Protein AF-A0A6J7R637-F1 (afdb_monomer_lite)

Radius of gyration: 13.48 Å; chains: 1; bounding box: 23×31×35 Å

pLDDT: mean 89.45, std 10.47, range [57.66, 98.5]

Organism: NCBI:txid449393

Foldseek 3Di:
DVLLQEEEAEDEDDPDDDPVNVVVVVVVQVVSVVVVHHYHYDYPVNVVCVPVNVVVVVVVSVVSVVVSD

Structure (mmCIF, N/CA/C/O 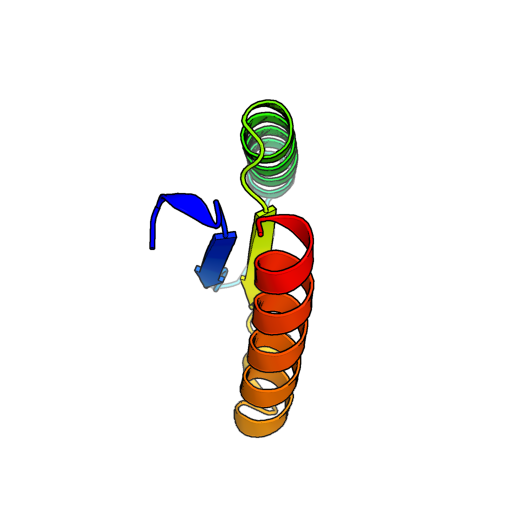backbone):
data_AF-A0A6J7R637-F1
#
_entry.id   AF-A0A6J7R637-F1
#
loop_
_atom_site.group_PDB
_atom_site.id
_atom_site.type_symbol
_atom_site.label_atom_id
_atom_site.label_alt_id
_atom_site.label_comp_id
_atom_site.label_asym_id
_atom_site.label_entity_id
_atom_site.label_seq_id
_atom_site.pdbx_PDB_ins_code
_atom_site.Cartn_x
_atom_site.Cartn_y
_atom_site.Cartn_z
_atom_site.occupancy
_atom_site.B_iso_or_equiv
_atom_site.auth_seq_id
_atom_site.auth_comp_id
_atom_site.auth_asym_id
_atom_site.auth_atom_id
_atom_site.pdbx_PDB_model_num
ATOM 1 N N . MET A 1 1 ? -14.672 -6.571 2.339 1.00 59.19 1 MET A N 1
ATOM 2 C CA . MET A 1 1 ? -14.563 -6.276 3.786 1.00 59.19 1 MET A CA 1
ATOM 3 C C . MET A 1 1 ? -14.192 -4.801 3.990 1.00 59.19 1 MET A C 1
ATOM 5 O O . MET A 1 1 ? -13.021 -4.500 4.179 1.00 59.19 1 MET A O 1
ATOM 9 N N . PRO A 1 2 ? -15.149 -3.852 3.946 1.00 65.75 2 PRO A N 1
ATOM 10 C CA . PRO A 1 2 ? -14.875 -2.431 4.229 1.00 65.75 2 PRO A CA 1
ATOM 11 C C . PRO A 1 2 ? -14.381 -2.182 5.665 1.00 65.75 2 PRO A C 1
ATOM 13 O O . PRO A 1 2 ? -13.775 -1.157 5.957 1.00 65.75 2 PRO A O 1
ATOM 16 N N . THR A 1 3 ? -14.631 -3.138 6.560 1.00 85.25 3 THR A N 1
ATOM 17 C CA . THR A 1 3 ? -14.221 -3.138 7.968 1.00 85.25 3 THR A CA 1
ATOM 18 C C . THR A 1 3 ? -12.707 -3.181 8.159 1.00 85.25 3 THR A C 1
ATOM 20 O O . THR A 1 3 ? -12.204 -2.537 9.071 1.00 85.25 3 THR A O 1
ATOM 23 N N . VAL A 1 4 ? -11.971 -3.866 7.276 1.00 92.25 4 VAL A N 1
ATOM 24 C CA . VAL A 1 4 ? -10.501 -3.984 7.352 1.00 92.25 4 VAL A CA 1
ATOM 25 C C . VAL A 1 4 ? -9.804 -2.697 6.878 1.00 92.25 4 VAL A C 1
ATOM 27 O O . VAL A 1 4 ? -8.663 -2.448 7.256 1.00 92.25 4 VAL A O 1
ATOM 30 N N . ARG A 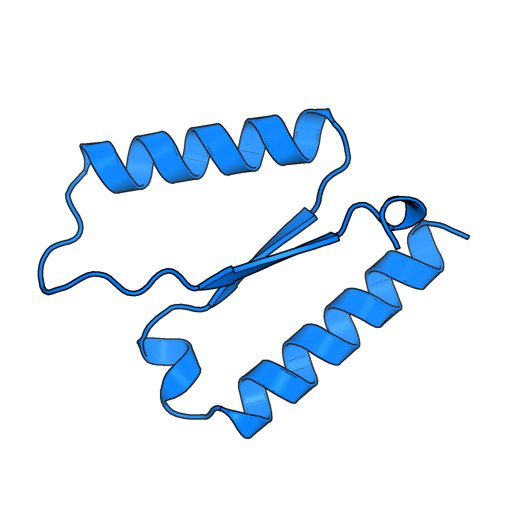1 5 ? -10.502 -1.849 6.098 1.00 94.44 5 ARG A N 1
ATOM 31 C CA . ARG A 1 5 ? -9.982 -0.603 5.498 1.00 94.44 5 ARG A CA 1
ATOM 32 C C . ARG A 1 5 ? -8.620 -0.821 4.831 1.00 94.44 5 ARG A C 1
ATOM 34 O O . ARG A 1 5 ? -7.612 -0.221 5.204 1.00 94.44 5 ARG A O 1
ATOM 41 N N . TRP A 1 6 ? -8.609 -1.735 3.870 1.00 95.88 6 TRP A N 1
ATOM 42 C CA . TRP A 1 6 ? -7.432 -2.118 3.102 1.00 95.88 6 TRP A CA 1
ATOM 43 C C . TRP A 1 6 ? -7.790 -2.217 1.625 1.00 95.88 6 TRP A C 1
ATOM 45 O O . TRP A 1 6 ? -8.903 -2.640 1.296 1.00 95.88 6 TRP A O 1
ATOM 55 N N . GLY A 1 7 ? -6.872 -1.830 0.749 1.00 94.75 7 GLY A N 1
ATOM 56 C CA . GLY A 1 7 ? -7.053 -1.915 -0.692 1.00 94.75 7 GLY A CA 1
ATOM 57 C C . GLY A 1 7 ? -5.729 -2.045 -1.429 1.00 94.75 7 GLY A C 1
ATOM 58 O O . GLY A 1 7 ? -4.665 -1.806 -0.864 1.00 94.75 7 GLY A O 1
ATOM 59 N N . VAL A 1 8 ? -5.829 -2.407 -2.703 1.00 95.06 8 VAL A N 1
ATOM 60 C CA . VAL A 1 8 ? -4.705 -2.451 -3.639 1.00 95.06 8 VAL A CA 1
ATOM 61 C C . VAL A 1 8 ? -4.992 -1.468 -4.761 1.00 95.06 8 VAL A C 1
ATOM 63 O O . VAL A 1 8 ? -6.121 -1.409 -5.254 1.00 95.06 8 VAL A O 1
ATOM 66 N N . GLU A 1 9 ? -3.983 -0.710 -5.164 1.00 93.94 9 GLU A N 1
ATOM 67 C CA . GLU A 1 9 ? -4.031 0.150 -6.339 1.00 93.94 9 GLU A CA 1
ATOM 68 C C . GLU A 1 9 ? -3.016 -0.328 -7.373 1.00 93.94 9 GLU A C 1
AT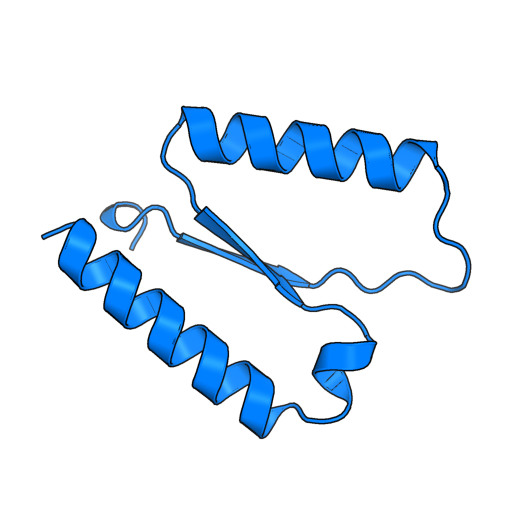OM 70 O O . GLU A 1 9 ? -1.831 -0.447 -7.079 1.00 93.94 9 GLU A O 1
ATOM 75 N N . ILE A 1 10 ? -3.492 -0.599 -8.588 1.00 92.19 10 ILE A N 1
ATOM 76 C CA . ILE A 1 10 ? -2.638 -0.935 -9.726 1.00 92.19 10 ILE A CA 1
ATOM 77 C C . ILE A 1 10 ? -2.225 0.374 -10.401 1.00 92.19 10 ILE A C 1
ATOM 79 O O . ILE A 1 10 ? -3.058 1.052 -11.003 1.00 92.19 10 ILE A O 1
ATOM 83 N N . ASP A 1 11 ? -0.953 0.728 -10.268 1.00 87.56 11 ASP A N 1
ATOM 84 C CA . ASP A 1 11 ? -0.360 1.992 -10.700 1.00 87.56 11 ASP A CA 1
ATOM 85 C C . ASP A 1 11 ? 0.584 1.740 -11.885 1.00 87.56 11 ASP A C 1
ATOM 87 O O . ASP A 1 11 ? 1.802 1.610 -11.748 1.00 87.56 11 ASP A O 1
ATOM 91 N N . ILE A 1 12 ? -0.024 1.582 -13.061 1.00 83.38 12 ILE A N 1
ATOM 92 C CA . ILE A 1 12 ? 0.650 1.340 -14.343 1.00 83.38 12 ILE A CA 1
ATOM 93 C C . ILE A 1 12 ? 0.591 2.646 -15.133 1.00 83.38 12 ILE A C 1
ATOM 95 O O . ILE A 1 12 ? -0.502 3.184 -15.350 1.00 83.38 12 ILE A O 1
ATOM 99 N N . HIS A 1 13 ? 1.742 3.174 -15.550 1.00 76.25 13 HIS A N 1
ATOM 100 C CA . HIS A 1 13 ? 1.825 4.490 -16.178 1.00 76.25 13 HIS A CA 1
ATOM 101 C C . HIS A 1 13 ? 2.494 4.380 -17.549 1.00 76.25 13 HIS A C 1
ATOM 103 O O . HIS A 1 13 ? 3.661 4.006 -17.613 1.00 76.25 13 HIS A O 1
ATOM 109 N N . PRO A 1 14 ? 1.816 4.769 -18.645 1.00 62.53 14 PRO A N 1
ATOM 110 C CA . PRO A 1 14 ? 2.365 4.644 -19.992 1.00 62.53 14 PRO A CA 1
ATOM 111 C C . PRO A 1 14 ? 3.441 5.711 -20.271 1.00 62.53 14 PRO A C 1
ATOM 113 O O . PRO A 1 14 ? 3.198 6.690 -20.958 1.00 62.53 14 PRO A O 1
ATOM 116 N N . ASP A 1 15 ? 4.641 5.511 -19.730 1.00 57.66 15 ASP A N 1
ATOM 117 C CA . ASP A 1 15 ? 5.932 6.093 -20.140 1.00 57.66 15 ASP A CA 1
ATOM 118 C C . ASP A 1 15 ? 6.518 7.292 -19.371 1.00 57.66 15 ASP A C 1
ATOM 120 O O . ASP A 1 15 ? 7.738 7.451 -19.422 1.00 57.66 15 ASP A O 1
ATOM 124 N N . HIS A 1 16 ? 5.789 8.095 -18.579 1.00 59.47 16 HIS A N 1
ATOM 125 C CA . HIS A 1 16 ? 6.433 9.192 -17.817 1.00 59.47 16 HIS A CA 1
ATOM 126 C C . HIS A 1 16 ? 5.801 9.494 -16.446 1.00 59.47 16 HIS A C 1
A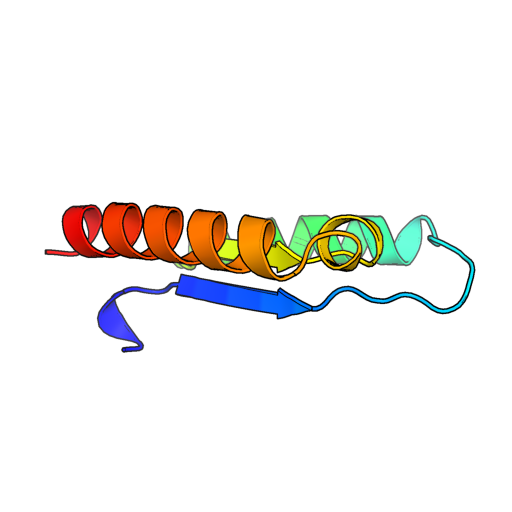TOM 128 O O . HIS A 1 16 ? 4.685 9.999 -16.361 1.00 59.47 16 HIS A O 1
ATOM 134 N N . LEU A 1 17 ? 6.567 9.302 -15.361 1.00 62.75 17 LEU A N 1
ATOM 135 C CA . LEU A 1 17 ? 6.222 9.787 -14.017 1.00 62.75 17 LEU A CA 1
ATOM 136 C C . LEU A 1 17 ? 6.306 11.321 -13.968 1.00 62.75 17 LEU A C 1
ATOM 138 O O . LEU A 1 17 ? 7.373 11.902 -13.756 1.00 62.75 17 LEU A O 1
ATOM 142 N N . LEU A 1 18 ? 5.174 11.995 -14.160 1.00 76.56 18 LEU A N 1
ATOM 143 C CA . LEU A 1 18 ? 5.088 13.442 -13.984 1.00 76.56 18 LEU A CA 1
ATOM 144 C C . LEU A 1 18 ? 5.101 13.799 -12.492 1.00 76.56 18 LEU A C 1
ATOM 146 O O . LEU A 1 18 ? 4.341 13.238 -11.702 1.00 76.56 18 LEU A O 1
ATOM 150 N N . LEU A 1 19 ? 5.910 14.796 -12.115 1.00 77.56 19 LEU A N 1
ATOM 151 C CA . LEU A 1 19 ? 6.056 15.262 -10.727 1.00 77.56 19 LEU A CA 1
ATOM 152 C C . LEU A 1 19 ? 4.707 15.595 -10.061 1.00 77.56 19 LEU A C 1
ATOM 154 O O . LEU A 1 19 ? 4.494 15.295 -8.881 1.00 77.56 19 LEU A O 1
ATOM 158 N N . ASP A 1 20 ? 3.791 16.190 -10.825 1.00 77.50 20 ASP A N 1
ATOM 159 C CA . ASP A 1 20 ? 2.447 16.532 -10.361 1.00 77.50 20 ASP A CA 1
ATOM 160 C C . ASP A 1 20 ? 1.605 15.291 -10.045 1.00 77.50 20 ASP A C 1
ATOM 162 O O . ASP A 1 20 ? 0.879 15.288 -9.047 1.00 77.50 20 ASP A O 1
ATOM 166 N N . GLY A 1 21 ? 1.725 14.231 -10.853 1.00 79.62 21 GLY A N 1
ATOM 167 C CA . GLY A 1 21 ? 1.066 12.943 -10.621 1.00 79.62 21 GLY A C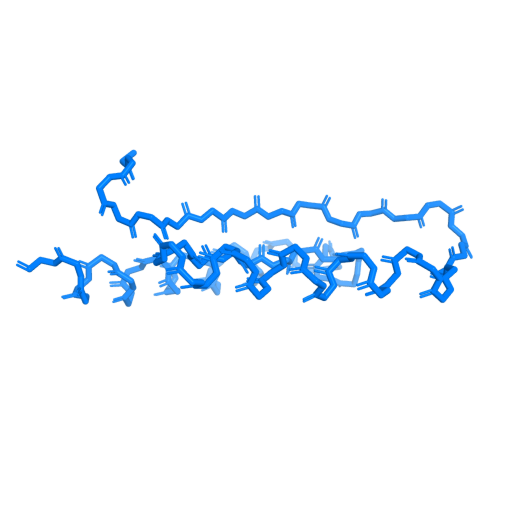A 1
ATOM 168 C C . GLY A 1 21 ? 1.544 12.330 -9.311 1.00 79.62 21 GLY A C 1
ATOM 169 O O . GLY A 1 21 ? 0.767 12.203 -8.363 1.00 79.62 21 GLY A O 1
ATOM 170 N N . THR A 1 22 ? 2.860 12.149 -9.186 1.00 81.94 22 THR A N 1
ATOM 171 C CA . THR A 1 22 ? 3.503 11.596 -7.986 1.00 81.94 22 THR A CA 1
ATOM 172 C C . THR A 1 22 ? 3.164 12.384 -6.714 1.00 81.94 22 THR A C 1
ATOM 174 O O . THR A 1 22 ? 3.034 11.827 -5.621 1.00 81.94 22 THR A O 1
ATOM 177 N N . THR A 1 23 ? 3.015 13.707 -6.818 1.00 86.31 23 THR A N 1
ATOM 178 C CA . THR A 1 23 ? 2.653 14.556 -5.675 1.00 86.31 23 THR A CA 1
ATOM 179 C C . THR A 1 23 ? 1.193 14.370 -5.260 1.00 86.31 23 THR A C 1
ATOM 181 O O . THR A 1 23 ? 0.895 14.322 -4.059 1.00 86.31 23 THR A O 1
ATOM 184 N N . ARG A 1 24 ? 0.275 14.252 -6.228 1.00 87.31 24 ARG A N 1
ATOM 185 C CA . ARG A 1 24 ? -1.148 13.977 -5.969 1.00 87.31 24 ARG A CA 1
ATOM 186 C C . ARG A 1 24 ? -1.338 12.605 -5.342 1.00 87.31 24 ARG A C 1
ATOM 188 O O . ARG A 1 24 ? -2.064 12.500 -4.357 1.00 87.31 24 ARG A O 1
ATOM 195 N N . ASP A 1 25 ? -0.614 11.615 -5.834 1.00 88.75 25 ASP A N 1
ATOM 196 C CA . ASP A 1 25 ? -0.595 10.251 -5.321 1.00 88.75 25 ASP A CA 1
ATOM 197 C C . ASP A 1 25 ? -0.169 10.193 -3.852 1.00 88.75 25 ASP A C 1
ATOM 199 O O . ASP A 1 25 ? -0.937 9.768 -2.989 1.00 88.75 25 ASP A O 1
ATOM 203 N N . LYS A 1 26 ? 0.967 10.812 -3.510 1.00 90.50 26 LYS A N 1
ATOM 204 C CA . LYS A 1 26 ? 1.403 10.940 -2.107 1.00 90.50 26 LYS A CA 1
ATOM 205 C C . LYS A 1 26 ? 0.400 11.689 -1.232 1.00 90.50 26 LYS A C 1
ATOM 207 O O . LYS A 1 26 ? 0.327 11.474 -0.020 1.00 90.50 26 LYS A O 1
ATOM 212 N N . ARG A 1 27 ? -0.319 12.675 -1.781 1.00 93.94 27 ARG A N 1
ATOM 213 C CA . ARG A 1 27 ? -1.373 13.381 -1.036 1.00 93.94 27 ARG A CA 1
ATOM 214 C C . ARG A 1 27 ? -2.563 12.455 -0.792 1.00 93.94 27 ARG A C 1
ATOM 216 O O . ARG A 1 27 ? -3.048 12.442 0.336 1.00 93.94 27 ARG A O 1
ATOM 223 N N . ARG A 1 28 ? -2.999 11.698 -1.801 1.00 92.50 28 ARG A N 1
ATOM 224 C CA . ARG A 1 28 ? -4.094 10.726 -1.704 1.00 92.50 28 ARG A CA 1
ATOM 225 C C . ARG A 1 28 ? -3.800 9.676 -0.637 1.00 92.50 28 ARG A C 1
ATOM 227 O O . ARG A 1 28 ? -4.610 9.533 0.272 1.00 92.50 28 ARG A O 1
ATOM 234 N N . ASP A 1 29 ? -2.614 9.074 -0.652 1.00 93.44 29 ASP A N 1
ATOM 235 C CA . ASP A 1 29 ? -2.235 8.030 0.315 1.00 93.44 29 ASP A CA 1
ATOM 236 C C . ASP A 1 29 ? -2.276 8.550 1.754 1.00 93.44 29 ASP A C 1
ATOM 238 O O . ASP A 1 29 ? -2.832 7.919 2.652 1.00 93.44 29 ASP A O 1
ATOM 242 N N . ARG A 1 30 ? -1.790 9.779 1.973 1.00 95.62 30 ARG A N 1
ATOM 243 C CA . ARG A 1 30 ? -1.890 10.443 3.281 1.00 95.62 30 ARG A CA 1
ATOM 244 C C . ARG A 1 30 ? -3.337 10.667 3.715 1.00 95.62 30 ARG A C 1
ATOM 246 O O . ARG A 1 30 ? -3.635 10.512 4.894 1.00 95.62 30 ARG A O 1
ATOM 253 N N . GLN A 1 31 ? -4.232 11.034 2.798 1.00 97.25 31 GLN A N 1
ATOM 254 C CA . GLN A 1 31 ? -5.652 11.186 3.130 1.00 97.25 31 GLN A CA 1
ATOM 255 C C . GLN A 1 31 ? -6.309 9.839 3.448 1.00 97.25 31 GLN A C 1
ATOM 257 O O . GLN A 1 31 ? -7.067 9.765 4.410 1.00 97.25 31 GLN A O 1
ATOM 262 N N . CYS A 1 32 ? -5.974 8.775 2.714 1.00 95.31 32 CYS A N 1
ATOM 263 C CA . CYS A 1 32 ? -6.416 7.415 3.025 1.00 95.31 32 CYS A CA 1
ATOM 264 C C . CYS A 1 32 ? -5.961 6.991 4.429 1.00 95.31 32 CYS A C 1
ATOM 266 O O . CYS A 1 32 ? -6.792 6.565 5.235 1.00 95.31 32 CYS A O 1
ATOM 268 N N . HIS A 1 33 ? -4.689 7.220 4.774 1.00 93.38 33 HIS A N 1
ATOM 269 C CA . HIS A 1 33 ? -4.165 6.927 6.110 1.00 93.38 33 HIS A CA 1
ATOM 270 C C . HIS A 1 33 ? -4.927 7.662 7.221 1.00 93.38 33 HIS A C 1
ATOM 272 O O . HIS A 1 33 ? -5.237 7.057 8.247 1.00 93.38 33 HIS A O 1
ATOM 278 N N . LEU A 1 34 ? -5.299 8.932 7.018 1.00 96.69 34 LEU A N 1
ATOM 279 C CA . LEU A 1 34 ? -6.059 9.707 8.011 1.00 96.69 34 LEU A CA 1
ATOM 280 C C . LEU A 1 34 ? -7.436 9.109 8.327 1.00 96.69 34 LEU A C 1
ATOM 282 O O . LEU A 1 34 ? -7.921 9.251 9.447 1.00 96.69 34 LEU A O 1
ATOM 286 N N . ILE A 1 35 ? -8.057 8.418 7.370 1.00 94.25 35 ILE A N 1
ATOM 287 C CA . ILE A 1 35 ? -9.342 7.728 7.567 1.00 94.25 35 ILE A CA 1
ATOM 288 C C . ILE A 1 35 ? -9.168 6.225 7.857 1.00 94.25 35 ILE A C 1
ATOM 290 O O . ILE A 1 35 ? -10.138 5.460 7.875 1.00 94.25 35 ILE A O 1
ATOM 294 N N . GLY A 1 36 ? -7.936 5.794 8.140 1.00 93.88 36 GLY A N 1
ATOM 295 C CA . GLY A 1 36 ? -7.581 4.426 8.516 1.00 93.88 36 GLY A CA 1
ATOM 296 C C . GLY A 1 36 ? -7.571 3.429 7.358 1.00 93.88 36 GLY A C 1
ATOM 297 O O . GLY A 1 36 ? -7.584 2.225 7.618 1.00 93.88 36 GLY A O 1
ATOM 298 N N . TRP A 1 37 ? -7.584 3.917 6.114 1.00 95.31 37 TRP A N 1
ATOM 299 C CA . TRP A 1 37 ? -7.384 3.106 4.916 1.00 95.31 37 TRP A CA 1
ATOM 300 C C . TRP A 1 37 ? -5.898 2.928 4.635 1.00 95.31 37 TRP A C 1
ATOM 302 O O . TRP A 1 37 ? -5.179 3.914 4.519 1.00 95.31 37 TRP A O 1
ATOM 312 N N . GLN A 1 38 ? -5.470 1.678 4.491 1.00 94.81 38 GLN A N 1
ATOM 313 C CA . GLN A 1 38 ? -4.142 1.301 4.012 1.00 94.81 38 GLN A CA 1
ATOM 314 C C . GLN A 1 38 ? -4.258 0.841 2.558 1.00 94.81 38 GLN A C 1
ATOM 316 O O . GLN A 1 38 ? -5.098 -0.008 2.257 1.00 94.81 38 GLN A O 1
ATOM 321 N N . ILE A 1 39 ? -3.462 1.427 1.667 1.00 94.94 39 ILE A N 1
ATOM 322 C CA . ILE A 1 39 ? -3.465 1.113 0.235 1.00 94.94 39 ILE A CA 1
ATOM 323 C C . ILE A 1 39 ? -2.071 0.631 -0.148 1.00 94.94 39 ILE A C 1
ATOM 325 O O . ILE A 1 39 ? -1.113 1.384 0.012 1.00 94.94 39 ILE A O 1
ATOM 329 N N . GLU A 1 40 ? -1.973 -0.595 -0.655 1.00 95.56 40 GLU A N 1
ATOM 330 C CA . GLU A 1 40 ? -0.739 -1.111 -1.249 1.00 95.56 40 GLU A CA 1
ATOM 331 C C . GLU A 1 40 ? -0.733 -0.807 -2.747 1.00 95.56 40 GLU A C 1
ATOM 333 O O . GLU A 1 40 ? -1.700 -1.115 -3.450 1.00 95.56 40 GLU A O 1
ATOM 338 N N . ARG A 1 41 ? 0.337 -0.182 -3.242 1.00 92.75 41 ARG A N 1
ATOM 339 C CA . ARG A 1 41 ? 0.497 0.087 -4.674 1.00 92.75 41 ARG A CA 1
ATOM 340 C C . ARG A 1 41 ? 1.256 -1.047 -5.337 1.00 92.75 41 ARG A C 1
ATOM 342 O O . ARG A 1 41 ? 2.287 -1.468 -4.831 1.00 92.75 41 ARG A O 1
ATOM 349 N N . VAL A 1 42 ? 0.764 -1.459 -6.495 1.00 94.31 42 VAL A N 1
ATOM 350 C CA . VAL A 1 42 ? 1.431 -2.393 -7.398 1.00 94.31 42 VAL A CA 1
ATOM 351 C C . VAL A 1 42 ? 1.817 -1.618 -8.643 1.00 94.31 42 VAL A C 1
ATOM 353 O O . VAL A 1 42 ? 0.953 -1.107 -9.355 1.00 94.31 42 VAL A O 1
ATOM 356 N N . THR A 1 43 ? 3.112 -1.513 -8.885 1.00 90.88 43 THR A N 1
ATOM 357 C CA . THR A 1 43 ? 3.705 -0.850 -10.044 1.00 90.88 43 THR A CA 1
ATOM 358 C C . THR A 1 43 ? 4.001 -1.854 -11.155 1.00 90.88 43 THR A C 1
ATOM 360 O O . THR A 1 43 ? 3.924 -3.066 -10.964 1.00 90.88 43 THR A O 1
ATOM 363 N N . GLU A 1 44 ? 4.404 -1.367 -12.326 1.00 91.25 44 GLU A N 1
ATOM 364 C CA . GLU A 1 44 ? 4.851 -2.232 -13.427 1.00 91.25 44 GLU A CA 1
ATOM 365 C C . GLU A 1 44 ? 6.026 -3.147 -13.055 1.00 91.25 44 GLU A C 1
ATOM 367 O O . GLU A 1 44 ? 6.105 -4.264 -13.564 1.00 91.25 44 GLU A O 1
ATOM 372 N N . LEU A 1 45 ? 6.920 -2.710 -12.160 1.00 90.94 45 LEU A N 1
ATOM 373 C CA . LEU A 1 45 ? 8.052 -3.531 -11.720 1.00 90.94 45 LEU A CA 1
ATOM 374 C C . LEU A 1 45 ? 7.602 -4.718 -10.872 1.00 90.94 45 LEU A C 1
ATOM 376 O O . LEU A 1 45 ? 8.164 -5.802 -10.999 1.00 90.94 45 LEU A O 1
ATOM 380 N N . ASP A 1 46 ? 6.571 -4.532 -10.053 1.00 93.56 46 ASP A N 1
ATOM 381 C CA . ASP A 1 46 ? 6.030 -5.598 -9.207 1.00 93.56 46 ASP A CA 1
ATOM 382 C C . ASP A 1 46 ? 5.363 -6.693 -10.055 1.00 93.56 46 ASP A C 1
ATOM 384 O O . ASP A 1 46 ? 5.346 -7.863 -9.686 1.00 93.56 46 ASP A O 1
ATOM 388 N N . LEU A 1 47 ? 4.873 -6.336 -11.247 1.00 91.75 47 LEU A N 1
ATOM 389 C CA . LEU A 1 47 ? 4.281 -7.280 -12.196 1.00 91.75 47 LEU A CA 1
ATOM 390 C C . LEU A 1 47 ? 5.313 -8.141 -12.940 1.00 91.75 47 LEU A C 1
ATOM 392 O O . LEU A 1 47 ? 4.917 -9.069 -13.647 1.00 91.75 47 LEU A O 1
ATOM 396 N N . LEU A 1 48 ? 6.616 -7.873 -12.784 1.00 95.50 48 LEU A N 1
ATOM 397 C CA . LEU A 1 48 ? 7.668 -8.753 -13.305 1.00 95.50 48 LEU A CA 1
ATOM 398 C C . LEU A 1 48 ? 7.660 -10.124 -12.613 1.00 95.50 48 LEU A C 1
ATOM 400 O O . LEU A 1 48 ? 8.072 -11.108 -13.226 1.00 95.50 48 LEU A O 1
ATOM 404 N N . ASP A 1 49 ? 7.168 -10.186 -11.373 1.00 97.31 49 ASP A N 1
ATOM 405 C CA . ASP A 1 49 ? 6.967 -11.416 -10.610 1.00 97.31 49 ASP A CA 1
ATOM 406 C C . ASP A 1 49 ? 5.591 -11.393 -9.927 1.00 97.31 49 ASP A C 1
ATOM 408 O O . ASP A 1 49 ? 5.436 -11.065 -8.749 1.00 97.31 49 ASP A O 1
ATOM 412 N N . LEU A 1 50 ? 4.565 -11.718 -10.719 1.00 95.44 50 LEU A N 1
ATOM 413 C CA . LEU A 1 50 ? 3.169 -11.662 -10.288 1.00 95.44 50 LEU A CA 1
ATOM 414 C C . LEU A 1 50 ? 2.878 -12.573 -9.083 1.00 95.44 50 LEU A C 1
ATOM 416 O O . LEU A 1 50 ? 2.072 -12.219 -8.224 1.00 95.44 50 LEU A O 1
ATOM 420 N N . GLU A 1 51 ? 3.501 -13.749 -9.024 1.00 98.00 51 GLU A N 1
ATOM 421 C CA . GLU A 1 51 ? 3.281 -14.687 -7.920 1.00 98.00 51 GLU A CA 1
ATOM 422 C C . GLU A 1 51 ? 3.857 -14.125 -6.620 1.00 98.00 51 GLU A C 1
ATOM 424 O O . GLU A 1 51 ? 3.148 -14.082 -5.610 1.00 98.00 51 GLU A O 1
ATOM 429 N N . ALA A 1 52 ? 5.085 -13.597 -6.660 1.00 97.62 52 ALA A N 1
ATOM 430 C CA . ALA A 1 52 ? 5.713 -12.998 -5.488 1.00 97.62 52 ALA A CA 1
ATOM 431 C C . ALA A 1 52 ? 4.914 -11.804 -4.941 1.00 97.62 52 ALA A C 1
ATOM 433 O O . ALA A 1 52 ? 4.669 -11.740 -3.733 1.00 97.62 52 ALA A O 1
ATOM 434 N N . I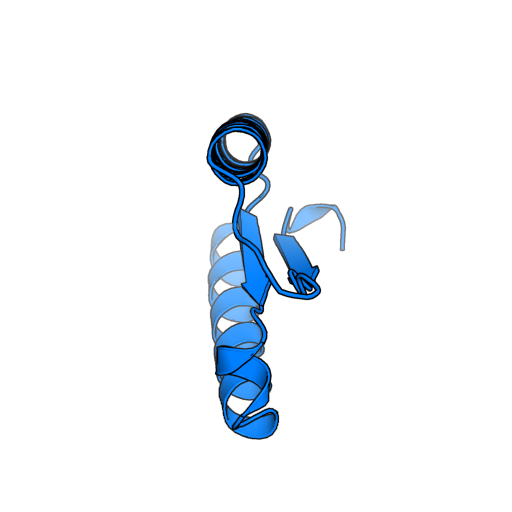LE A 1 53 ? 4.449 -10.888 -5.804 1.00 97.94 53 ILE A N 1
ATOM 435 C CA . ILE A 1 53 ? 3.648 -9.744 -5.339 1.00 97.94 53 ILE A CA 1
ATOM 436 C C . ILE A 1 53 ? 2.289 -10.190 -4.782 1.00 97.94 53 ILE A C 1
ATOM 438 O O . ILE A 1 53 ? 1.813 -9.634 -3.792 1.00 97.94 53 ILE A O 1
ATOM 442 N N . CYS A 1 54 ? 1.659 -11.222 -5.352 1.00 98.19 54 CYS A N 1
ATOM 443 C CA . CYS A 1 54 ? 0.425 -11.777 -4.795 1.00 98.19 54 CYS A CA 1
ATOM 444 C C . CYS A 1 54 ? 0.635 -12.353 -3.386 1.00 98.19 54 CYS A C 1
ATOM 446 O O . CYS A 1 54 ? -0.179 -12.082 -2.495 1.00 98.19 54 CYS A O 1
ATOM 448 N N . ASP A 1 55 ? 1.720 -13.098 -3.172 1.00 98.50 55 ASP A N 1
ATOM 449 C CA . ASP A 1 55 ? 2.062 -13.661 -1.864 1.00 98.50 55 ASP A CA 1
ATOM 450 C C . ASP A 1 55 ? 2.352 -12.566 -0.829 1.00 98.50 55 ASP A C 1
ATOM 452 O O . ASP A 1 55 ? 1.879 -12.640 0.311 1.00 98.50 55 ASP A O 1
ATOM 456 N N . GLU A 1 56 ? 3.079 -11.517 -1.216 1.00 98.31 56 GLU A N 1
ATOM 457 C CA . GLU A 1 56 ? 3.357 -10.369 -0.353 1.00 98.31 56 GLU A CA 1
ATOM 458 C C . GLU A 1 56 ? 2.069 -9.624 0.038 1.00 98.31 56 GLU A C 1
ATOM 460 O O . GLU A 1 56 ? 1.805 -9.401 1.226 1.00 98.31 56 GLU A O 1
ATOM 465 N N . LEU A 1 57 ? 1.205 -9.311 -0.933 1.00 98.00 57 LEU A N 1
ATOM 466 C CA . LEU A 1 57 ? -0.072 -8.634 -0.687 1.00 98.00 57 LEU A CA 1
ATOM 467 C C . LEU A 1 57 ? -0.993 -9.451 0.228 1.00 98.00 57 LEU A C 1
ATOM 469 O O . LEU A 1 57 ? -1.659 -8.888 1.103 1.00 98.00 57 LEU A O 1
ATOM 473 N N . ALA A 1 58 ? -1.017 -10.777 0.073 1.00 97.88 58 ALA A N 1
ATOM 474 C CA . ALA A 1 58 ? -1.777 -11.658 0.954 1.00 97.88 58 ALA A CA 1
ATOM 475 C C . ALA A 1 58 ? -1.264 -11.586 2.403 1.00 97.88 58 ALA A C 1
ATOM 477 O O . ALA A 1 58 ? -2.058 -11.486 3.348 1.00 97.88 58 ALA A O 1
ATOM 478 N N . GLN A 1 59 ? 0.057 -11.570 2.601 1.00 98.25 59 GLN A N 1
ATOM 479 C CA . GLN A 1 59 ? 0.658 -11.425 3.929 1.00 98.25 59 GLN A CA 1
ATOM 480 C C . GLN A 1 59 ? 0.310 -10.074 4.566 1.00 98.25 59 GLN A C 1
ATOM 482 O O . GLN A 1 59 ? -0.101 -10.034 5.734 1.00 98.25 59 GLN A O 1
ATOM 487 N N . LEU A 1 60 ? 0.396 -8.981 3.803 1.00 97.19 60 LEU A N 1
ATOM 488 C CA . LEU A 1 60 ? 0.033 -7.636 4.263 1.00 97.19 60 LEU A CA 1
ATOM 489 C C . LEU A 1 60 ? -1.448 -7.550 4.652 1.00 97.19 60 LEU A C 1
ATOM 491 O O . LEU A 1 60 ? -1.785 -7.040 5.727 1.00 97.19 60 LEU A O 1
ATOM 495 N N . TYR A 1 61 ? -2.336 -8.143 3.852 1.00 96.06 61 TYR A N 1
ATOM 496 C CA . TYR A 1 61 ? -3.756 -8.243 4.181 1.00 96.06 61 TYR A CA 1
ATOM 497 C C . TYR A 1 61 ? -3.994 -8.995 5.501 1.00 96.06 61 TYR A C 1
ATOM 499 O O . TYR A 1 61 ? -4.771 -8.542 6.348 1.00 96.06 61 TYR A O 1
ATOM 507 N N . HIS A 1 62 ? -3.302 -10.113 5.737 1.00 96.25 62 HIS A N 1
ATOM 508 C CA . HIS A 1 62 ? -3.420 -10.865 6.990 1.00 96.25 62 HIS A CA 1
ATOM 509 C C . HIS A 1 62 ? -2.880 -10.107 8.208 1.00 96.25 62 HIS A C 1
ATOM 511 O O . HIS A 1 62 ? -3.433 -10.226 9.306 1.00 96.25 62 HIS A O 1
ATOM 517 N N . VAL A 1 63 ? -1.807 -9.325 8.054 1.00 96.00 63 VAL A N 1
ATOM 518 C CA . VAL A 1 63 ? -1.344 -8.396 9.100 1.00 96.00 63 VAL A CA 1
ATOM 519 C C . VAL A 1 63 ? -2.437 -7.373 9.405 1.00 96.00 63 VAL A C 1
ATOM 521 O O . VAL A 1 63 ? -2.802 -7.191 10.569 1.00 96.00 63 VAL A O 1
ATOM 524 N N . ARG A 1 64 ? -3.031 -6.771 8.370 1.00 95.06 64 ARG A N 1
ATOM 525 C CA . ARG A 1 64 ? -4.075 -5.760 8.545 1.00 95.06 64 ARG A CA 1
ATOM 526 C C . ARG A 1 64 ? -5.340 -6.314 9.196 1.00 95.06 64 ARG A C 1
ATOM 528 O O . ARG A 1 64 ? -5.892 -5.651 10.073 1.00 95.06 64 ARG A O 1
ATOM 535 N N . CYS A 1 65 ? -5.768 -7.520 8.821 1.00 94.88 65 CYS A N 1
ATOM 536 C CA . CYS A 1 65 ? -6.912 -8.200 9.435 1.00 94.88 65 CYS A CA 1
ATOM 537 C C . CYS A 1 65 ? -6.715 -8.401 10.939 1.00 94.88 65 CYS A C 1
ATOM 539 O O . CYS A 1 65 ? -7.625 -8.127 11.712 1.00 94.88 65 CYS A O 1
ATOM 541 N N . ARG A 1 66 ? -5.518 -8.830 11.360 1.00 94.88 66 ARG A N 1
ATOM 542 C CA . ARG A 1 66 ? -5.191 -9.020 12.782 1.00 94.88 66 ARG A CA 1
ATOM 543 C C . ARG A 1 66 ? -5.200 -7.711 13.568 1.00 94.88 66 ARG A C 1
ATOM 545 O O . ARG A 1 66 ? -5.582 -7.718 14.726 1.00 94.88 66 ARG A O 1
ATOM 552 N N . ALA A 1 67 ? -4.810 -6.603 12.942 1.00 89.81 67 ALA A N 1
ATOM 553 C CA . ALA A 1 67 ? -4.860 -5.278 13.559 1.00 89.81 67 ALA A CA 1
ATOM 554 C C . ALA A 1 67 ? -6.274 -4.660 13.595 1.00 89.81 67 ALA A C 1
ATOM 556 O O . ALA A 1 67 ? -6.470 -3.634 14.241 1.00 89.81 67 ALA A O 1
ATOM 557 N N . ALA A 1 68 ? -7.231 -5.220 12.849 1.00 86.56 68 ALA A N 1
ATOM 558 C CA . ALA A 1 68 ? -8.610 -4.734 12.764 1.00 86.56 68 ALA A CA 1
ATOM 559 C C . ALA A 1 68 ? -9.618 -5.576 13.574 1.00 86.56 68 ALA A C 1
ATOM 561 O O . ALA A 1 68 ? -10.782 -5.181 13.652 1.00 86.56 68 ALA A O 1
ATOM 562 N N . ALA A 1 69 ? -9.187 -6.722 14.113 1.00 77.62 69 ALA A N 1
ATOM 563 C CA . ALA A 1 69 ? -9.956 -7.590 15.008 1.00 77.62 69 ALA A CA 1
ATOM 564 C C . ALA A 1 69 ? -9.874 -7.095 16.458 1.00 77.62 69 ALA A C 1
ATOM 566 O O . ALA A 1 69 ? -10.910 -7.189 17.152 1.00 77.62 69 ALA A O 1
#

Sequence (69 aa):
MPTVRWGVEIDIHPDHLLLDGTTRDKRRDRQCHLIGWQIERVTELDLLDLEAICDELAQLYHVRCRAAA

Secondary structure (DSSP, 8-state):
-TTT-EEEEEE--SS---HHHHHHHHHHHHHHHHTT-EEEEEETTGGGGHHHHHHHHHHHHHHHHHHH-